Protein AF-A0AAN3VX63-F1 (afdb_monomer_lite)

Foldseek 3Di:
DAAPVPRDDDDPPFDWDQDPNGIHGPVVVVVVVVVVVCVVDDPDDD

Secondary structure (DSSP, 8-state):
-B-TTT-PBPPTTS-EEEETTEEEEHHHHHHHHHHHHHHHS-----

pLDDT: mean 74.96, std 16.62, range [42.25, 91.69]

Sequence (46 aa):
MKCACCEREITKDERFYEIQDEFYCNACVEERTATYYVVAGETCYE

Organism: NCBI:txid1161424

Structure (mmCIF, N/CA/C/O backbone):
data_AF-A0AAN3VX63-F1
#
_entry.id   AF-A0AAN3VX63-F1
#
loop_
_atom_site.group_PDB
_atom_site.id
_atom_site.type_symbol
_atom_site.label_atom_id
_atom_site.label_alt_id
_atom_site.label_comp_id
_atom_site.label_asym_id
_atom_site.label_entity_id
_atom_site.label_seq_id
_atom_site.pdbx_PDB_ins_code
_atom_site.Cartn_x
_atom_site.Cartn_y
_atom_site.Cartn_z
_atom_site.occupancy
_atom_site.B_iso_or_equiv
_atom_site.auth_seq_id
_atom_site.auth_comp_id
_atom_site.auth_asym_id
_atom_site.auth_atom_id
_atom_site.pdbx_PDB_model_num
ATOM 1 N N . MET A 1 1 ? -7.682 2.997 5.181 1.00 84.81 1 MET A N 1
ATOM 2 C CA . MET A 1 1 ? -7.489 2.622 3.757 1.00 84.81 1 MET A CA 1
ATOM 3 C C . MET A 1 1 ? -6.610 1.391 3.739 1.00 84.81 1 MET A C 1
ATOM 5 O O . MET A 1 1 ? -5.826 1.233 4.664 1.00 84.81 1 MET A O 1
ATOM 9 N N . LYS A 1 2 ? -6.773 0.488 2.775 1.00 90.25 2 LYS A N 1
ATOM 10 C CA . LYS A 1 2 ? -5.943 -0.719 2.676 1.00 90.25 2 LYS A CA 1
ATOM 11 C C . LYS A 1 2 ? -5.223 -0.716 1.343 1.00 90.25 2 LYS A C 1
ATOM 13 O O . LYS A 1 2 ? -5.813 -0.312 0.348 1.00 90.25 2 LYS A O 1
ATOM 18 N N . CYS A 1 3 ? -3.965 -1.140 1.346 1.00 90.00 3 CYS A N 1
ATOM 19 C CA . CYS A 1 3 ? -3.205 -1.296 0.117 1.00 90.00 3 CYS A CA 1
ATOM 20 C C . CYS A 1 3 ? -3.822 -2.421 -0.723 1.00 90.00 3 CYS A C 1
ATOM 22 O O . CYS A 1 3 ? -3.894 -3.549 -0.246 1.00 90.00 3 CYS A O 1
ATOM 24 N N . ALA A 1 4 ? -4.208 -2.149 -1.966 1.00 89.69 4 ALA A N 1
ATOM 25 C CA . ALA A 1 4 ? -4.735 -3.158 -2.885 1.00 89.69 4 A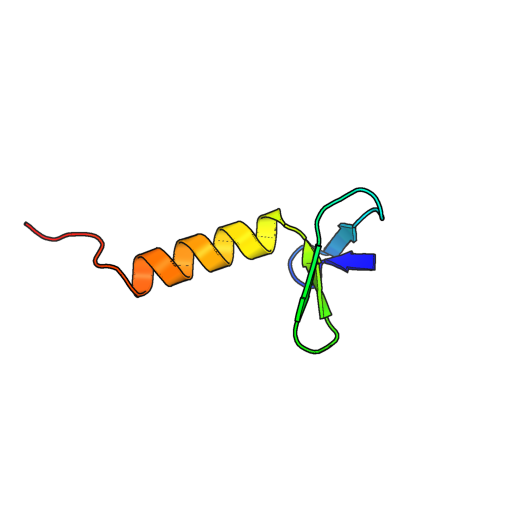LA A CA 1
ATOM 26 C C . ALA A 1 4 ? -3.693 -4.237 -3.247 1.00 89.69 4 ALA A C 1
ATOM 28 O O . ALA A 1 4 ? -4.052 -5.344 -3.628 1.00 89.69 4 ALA A O 1
ATOM 29 N N . CYS A 1 5 ? -2.395 -3.939 -3.096 1.00 87.19 5 CYS A N 1
ATOM 30 C CA . CYS A 1 5 ? -1.311 -4.861 -3.443 1.00 87.19 5 CYS A CA 1
ATOM 31 C C . CYS A 1 5 ? -0.898 -5.805 -2.302 1.00 87.19 5 CYS A C 1
ATOM 33 O O . CYS A 1 5 ? -0.570 -6.958 -2.560 1.00 87.19 5 CYS A O 1
ATOM 35 N N . CYS A 1 6 ? -0.841 -5.319 -1.058 1.00 89.25 6 CYS A N 1
ATOM 36 C CA . CYS A 1 6 ? -0.332 -6.094 0.085 1.00 89.25 6 CYS A CA 1
ATOM 37 C C . CYS A 1 6 ? -1.333 -6.219 1.236 1.00 89.25 6 CYS A C 1
ATOM 39 O O . CYS A 1 6 ? -0.974 -6.705 2.306 1.00 89.25 6 CYS A O 1
ATOM 41 N N . GLU A 1 7 ? -2.556 -5.715 1.048 1.00 90.75 7 GLU A N 1
ATOM 42 C CA . GLU A 1 7 ? -3.688 -5.751 1.989 1.00 90.75 7 GLU A CA 1
ATOM 43 C C . GLU A 1 7 ? -3.432 -5.089 3.355 1.00 90.75 7 GLU A C 1
ATOM 45 O O . GLU A 1 7 ? -4.324 -5.019 4.206 1.00 90.75 7 GLU A O 1
ATOM 50 N N . ARG A 1 8 ? -2.231 -4.532 3.554 1.00 90.06 8 ARG A N 1
ATOM 51 C CA . ARG A 1 8 ? -1.830 -3.799 4.750 1.00 90.06 8 ARG A CA 1
ATOM 52 C C . ARG A 1 8 ? -2.714 -2.572 4.940 1.00 90.06 8 ARG A C 1
ATOM 54 O O . ARG A 1 8 ? -3.023 -1.845 3.992 1.00 90.06 8 ARG A O 1
ATOM 61 N N 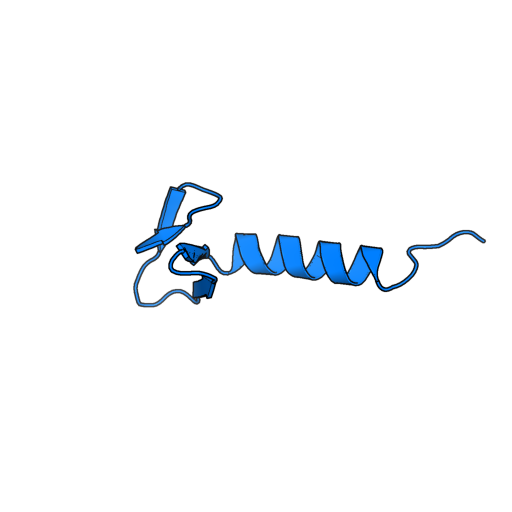. GLU A 1 9 ? -3.069 -2.314 6.193 1.00 91.69 9 GLU A N 1
ATOM 62 C CA . GLU A 1 9 ? -3.722 -1.072 6.581 1.00 91.69 9 GLU A CA 1
ATOM 63 C C . GLU A 1 9 ? -2.763 0.112 6.413 1.00 91.69 9 GLU A C 1
ATOM 65 O O . GLU A 1 9 ? -1.652 0.121 6.936 1.00 91.69 9 GLU A O 1
ATOM 70 N N . ILE A 1 10 ? -3.209 1.097 5.643 1.00 88.62 10 ILE A N 1
ATOM 71 C CA . ILE A 1 10 ? -2.539 2.371 5.430 1.00 88.62 10 ILE A CA 1
ATOM 72 C C . ILE A 1 10 ? -3.136 3.352 6.438 1.00 88.62 10 ILE A C 1
ATOM 74 O O . ILE A 1 10 ? -4.344 3.642 6.413 1.00 88.62 10 ILE A O 1
ATOM 78 N N . THR A 1 11 ? -2.290 3.855 7.330 1.00 87.75 11 THR A N 1
ATOM 79 C CA . THR A 1 11 ? -2.672 4.900 8.281 1.00 87.75 11 THR A CA 1
ATOM 80 C C . THR A 1 11 ? -2.676 6.271 7.598 1.00 87.75 11 THR A C 1
ATOM 82 O O . THR A 1 11 ? -2.035 6.476 6.572 1.00 87.75 11 THR A O 1
ATOM 85 N N . LYS A 1 12 ? -3.425 7.240 8.143 1.00 78.25 12 LYS A N 1
ATOM 86 C CA . LYS A 1 12 ? -3.528 8.593 7.555 1.00 78.25 12 LYS A CA 1
ATOM 87 C C . LYS A 1 12 ? -2.219 9.394 7.594 1.00 78.25 12 LYS A C 1
ATOM 89 O O . LYS A 1 12 ? -2.108 10.372 6.864 1.00 78.25 12 LYS A O 1
ATOM 94 N N . ASP A 1 13 ? -1.279 8.993 8.446 1.00 83.81 13 ASP A N 1
ATOM 95 C CA . ASP A 1 13 ? 0.041 9.618 8.593 1.00 83.81 13 ASP A CA 1
ATOM 96 C C . ASP A 1 13 ? 1.072 9.043 7.603 1.00 83.81 13 ASP A C 1
ATOM 98 O O . ASP A 1 13 ? 2.135 9.620 7.382 1.00 83.81 13 ASP A O 1
ATOM 102 N N . GLU A 1 14 ? 0.768 7.901 6.981 1.00 80.25 14 GLU A N 1
ATOM 103 C CA . GLU A 1 14 ? 1.636 7.272 5.992 1.00 80.25 14 GLU A CA 1
ATOM 104 C C . GLU A 1 14 ? 1.395 7.850 4.595 1.00 80.25 14 GLU A C 1
ATOM 106 O O . GLU A 1 14 ? 0.272 8.177 4.211 1.00 80.25 14 GLU A O 1
ATOM 111 N N . ARG A 1 15 ? 2.459 7.935 3.788 1.00 83.81 15 ARG A N 1
ATOM 112 C CA . ARG A 1 15 ? 2.331 8.268 2.365 1.00 83.81 15 ARG A CA 1
ATOM 113 C C . ARG A 1 15 ? 1.615 7.139 1.625 1.00 83.81 15 ARG A C 1
ATOM 115 O O . ARG A 1 15 ? 2.005 5.972 1.718 1.00 83.81 15 ARG A O 1
ATOM 122 N N . PHE A 1 16 ? 0.604 7.506 0.851 1.00 88.06 16 PHE A N 1
ATOM 123 C CA . PHE A 1 16 ? -0.159 6.596 0.010 1.00 88.06 16 PHE A CA 1
ATOM 124 C C . PHE A 1 16 ? -0.478 7.245 -1.331 1.00 88.06 16 PHE A C 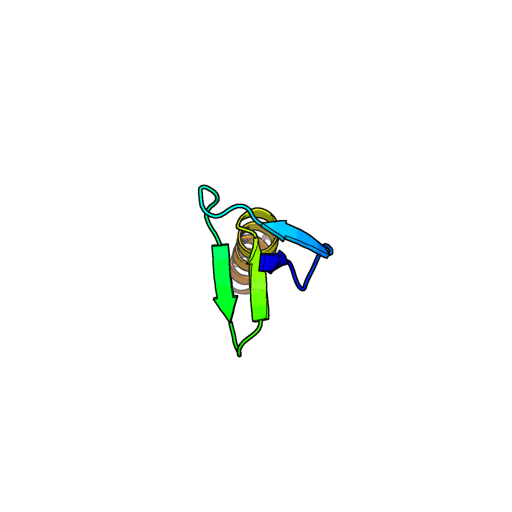1
ATOM 126 O O . PHE A 1 16 ? -0.415 8.466 -1.479 1.00 88.06 16 PHE A O 1
ATOM 133 N N . TYR A 1 17 ? -0.823 6.404 -2.296 1.00 86.00 17 TYR A N 1
ATOM 134 C CA . TYR A 1 17 ? -1.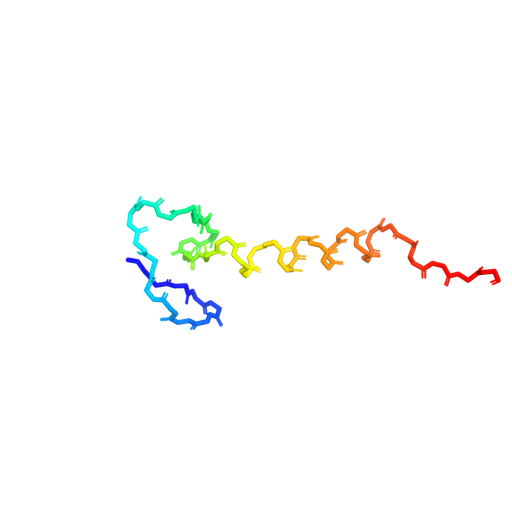166 6.800 -3.651 1.00 86.00 17 TYR A CA 1
ATOM 135 C C . TYR A 1 17 ? -2.535 6.233 -4.005 1.00 86.00 17 TYR A C 1
ATOM 137 O O . TYR A 1 17 ? -2.827 5.080 -3.689 1.00 86.00 17 TYR A O 1
ATOM 145 N N . GLU A 1 18 ? -3.358 7.042 -4.660 1.00 89.12 18 GLU A N 1
ATOM 146 C CA . GLU A 1 18 ? -4.652 6.631 -5.199 1.00 89.12 18 GLU A CA 1
ATOM 147 C C . GLU A 1 18 ? -4.517 6.491 -6.717 1.00 89.12 18 GLU A C 1
ATOM 149 O O . GLU A 1 18 ? -4.121 7.433 -7.406 1.00 89.12 18 GLU A O 1
ATOM 154 N N . ILE A 1 19 ? -4.771 5.291 -7.236 1.00 84.56 19 ILE A N 1
ATOM 155 C CA . ILE A 1 19 ? -4.636 4.961 -8.655 1.00 84.56 19 ILE A CA 1
ATOM 156 C C . ILE A 1 19 ? -5.884 4.181 -9.055 1.00 84.56 19 ILE A C 1
ATOM 158 O O . ILE A 1 19 ? -6.099 3.086 -8.554 1.00 84.56 19 ILE A O 1
ATOM 162 N N . GLN A 1 20 ? -6.686 4.723 -9.976 1.00 86.00 20 GLN A N 1
ATOM 163 C CA . GLN A 1 2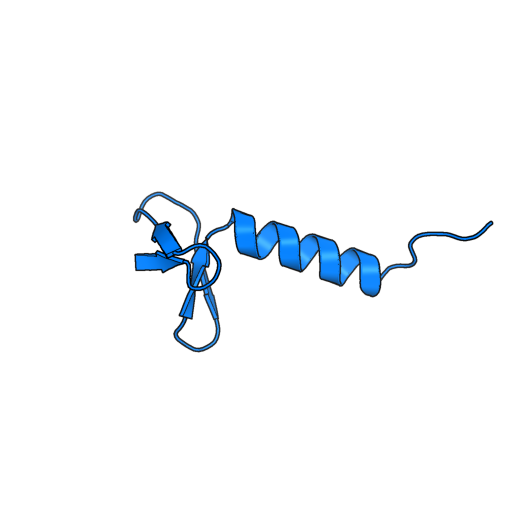0 ? -7.921 4.080 -10.458 1.00 86.00 20 GLN A CA 1
ATOM 164 C C . GLN A 1 20 ? -8.873 3.639 -9.326 1.00 86.00 20 GLN A C 1
ATOM 166 O O . GLN A 1 20 ? -9.345 2.508 -9.332 1.00 86.00 20 GLN A O 1
ATOM 171 N N . ASP A 1 21 ? -9.151 4.525 -8.362 1.00 85.88 21 ASP A N 1
ATOM 172 C CA . ASP A 1 21 ? -10.023 4.255 -7.196 1.00 85.88 21 ASP A CA 1
ATOM 173 C C . ASP A 1 21 ? -9.453 3.231 -6.185 1.00 85.88 21 ASP A C 1
ATOM 175 O O . ASP A 1 21 ? -10.071 2.923 -5.168 1.00 85.88 21 ASP A O 1
ATOM 179 N N . GLU A 1 22 ? -8.234 2.734 -6.410 1.00 87.81 22 GLU A N 1
ATOM 180 C CA . GLU A 1 22 ? -7.536 1.824 -5.504 1.00 87.81 22 GLU A CA 1
ATOM 181 C C . GLU A 1 22 ? -6.405 2.534 -4.747 1.00 87.81 22 GLU A C 1
ATOM 183 O O . GLU A 1 22 ? -5.687 3.380 -5.286 1.00 87.81 22 GLU A O 1
ATOM 188 N N . PHE A 1 23 ? -6.200 2.148 -3.484 1.00 89.12 23 PHE A N 1
ATOM 189 C CA . PHE A 1 23 ? -5.154 2.711 -2.631 1.00 89.12 23 PHE A CA 1
ATOM 190 C C . PHE A 1 23 ? -3.918 1.820 -2.616 1.00 89.12 23 PHE A C 1
ATOM 192 O O . PHE A 1 23 ? -4.010 0.611 -2.411 1.00 89.12 23 PHE A O 1
ATOM 199 N N . TYR A 1 24 ? -2.743 2.425 -2.737 1.00 89.44 24 TYR A N 1
ATOM 200 C CA . TYR A 1 24 ? -1.460 1.738 -2.700 1.00 89.44 24 TYR A CA 1
ATOM 201 C C . TYR A 1 24 ? -0.545 2.391 -1.665 1.00 89.44 24 TYR A C 1
ATOM 203 O O . TYR A 1 24 ? -0.428 3.617 -1.594 1.00 89.44 24 TYR A O 1
ATOM 211 N N . CYS A 1 25 ? 0.109 1.576 -0.835 1.00 89.81 25 CYS A N 1
ATOM 212 C CA . CYS A 1 25 ? 1.094 2.085 0.112 1.00 89.81 25 CYS A CA 1
ATOM 213 C C . CYS A 1 25 ? 2.373 2.502 -0.622 1.00 89.81 25 CYS A C 1
ATOM 215 O O . CYS A 1 25 ? 2.698 1.965 -1.683 1.00 89.81 25 CYS A O 1
ATOM 217 N N . ASN A 1 26 ? 3.121 3.431 -0.024 1.00 86.00 26 ASN A N 1
ATOM 218 C CA . ASN A 1 26 ? 4.373 3.923 -0.589 1.00 86.00 26 ASN A CA 1
ATOM 219 C C . ASN A 1 26 ? 5.345 2.795 -0.979 1.00 86.00 26 ASN A C 1
ATOM 221 O O . ASN A 1 26 ? 5.873 2.824 -2.079 1.00 86.00 26 ASN A O 1
ATOM 225 N N . ALA A 1 27 ? 5.499 1.759 -0.147 1.00 84.88 27 ALA A N 1
ATOM 226 C CA . ALA A 1 27 ? 6.385 0.631 -0.448 1.00 84.88 27 ALA A CA 1
ATOM 227 C C . ALA A 1 27 ? 6.021 -0.083 -1.766 1.00 84.88 27 ALA A C 1
ATOM 229 O O . ALA A 1 27 ? 6.873 -0.250 -2.633 1.00 84.88 27 ALA A O 1
ATOM 230 N N . CYS A 1 28 ? 4.741 -0.422 -1.965 1.00 85.25 28 CYS A N 1
ATOM 231 C CA . CYS A 1 28 ? 4.293 -1.102 -3.184 1.00 85.25 28 CYS A CA 1
ATOM 232 C C . CYS A 1 28 ? 4.420 -0.221 -4.436 1.00 85.25 28 CYS A C 1
ATOM 234 O O . CYS A 1 28 ? 4.635 -0.732 -5.536 1.00 85.25 28 CYS A O 1
ATOM 236 N N . VAL A 1 29 ? 4.275 1.099 -4.287 1.00 81.75 29 VAL A N 1
ATOM 237 C CA . VAL A 1 29 ? 4.447 2.044 -5.398 1.00 81.75 29 VAL A CA 1
ATOM 238 C C . VAL A 1 29 ? 5.917 2.272 -5.711 1.00 81.75 29 VAL A C 1
ATOM 240 O O . VAL A 1 29 ? 6.265 2.289 -6.887 1.00 81.75 29 VAL A O 1
ATOM 243 N N . GLU A 1 30 ? 6.783 2.411 -4.708 1.00 77.94 30 GLU A N 1
ATOM 244 C CA . GLU A 1 30 ? 8.225 2.575 -4.907 1.00 77.94 30 GLU A CA 1
ATOM 245 C C . GLU A 1 30 ? 8.846 1.334 -5.552 1.00 77.94 30 GLU A C 1
ATOM 247 O O . GLU A 1 30 ? 9.606 1.480 -6.506 1.00 77.94 30 GLU A O 1
ATOM 252 N N . GLU A 1 31 ? 8.460 0.123 -5.138 1.00 67.62 31 GLU A N 1
ATOM 253 C CA . GLU A 1 31 ? 8.914 -1.116 -5.787 1.00 67.62 31 GLU A CA 1
ATOM 254 C C . GLU A 1 31 ? 8.482 -1.184 -7.259 1.00 67.62 31 GLU A C 1
ATOM 256 O O . GLU A 1 31 ? 9.294 -1.484 -8.141 1.00 67.62 31 GLU A O 1
ATOM 261 N N . ARG A 1 32 ? 7.220 -0.847 -7.563 1.00 62.19 32 ARG A N 1
ATOM 262 C CA . ARG A 1 32 ? 6.748 -0.791 -8.955 1.00 62.19 32 ARG A CA 1
ATOM 263 C C . ARG A 1 32 ? 7.461 0.294 -9.746 1.00 62.19 32 ARG A C 1
ATOM 265 O O . ARG A 1 32 ? 7.910 0.033 -10.852 1.00 62.19 32 ARG A O 1
ATOM 272 N N . THR A 1 33 ? 7.585 1.490 -9.190 1.00 58.78 33 THR A N 1
ATOM 273 C CA . THR A 1 33 ? 8.207 2.640 -9.850 1.00 58.78 33 THR A CA 1
ATOM 274 C C . THR A 1 33 ? 9.673 2.351 -10.158 1.00 58.78 33 THR A C 1
ATOM 276 O O . THR A 1 33 ? 10.086 2.512 -11.303 1.00 58.78 33 THR A O 1
ATOM 279 N N . ALA A 1 34 ? 10.433 1.815 -9.197 1.00 58.81 34 ALA A N 1
ATOM 280 C CA . ALA A 1 34 ? 11.801 1.354 -9.420 1.00 58.81 34 ALA A CA 1
ATOM 281 C C . ALA A 1 34 ? 11.868 0.300 -10.534 1.00 58.81 34 ALA A C 1
ATOM 283 O O . ALA A 1 34 ? 12.710 0.403 -11.421 1.00 58.81 34 ALA A O 1
ATOM 284 N N . THR A 1 35 ? 10.935 -0.657 -10.553 1.00 54.06 35 THR A N 1
ATOM 285 C CA . THR A 1 35 ? 10.864 -1.666 -11.620 1.00 54.06 35 THR A CA 1
ATOM 286 C C . THR A 1 35 ? 10.593 -1.028 -12.986 1.00 54.06 35 THR A C 1
ATOM 288 O O . THR A 1 35 ? 11.303 -1.325 -13.939 1.00 54.06 35 THR A O 1
ATOM 291 N N . TYR A 1 36 ? 9.630 -0.109 -13.103 1.00 48.78 36 TYR A N 1
ATOM 292 C CA . TYR A 1 36 ? 9.330 0.579 -14.366 1.00 48.78 36 TYR A CA 1
ATOM 293 C C . TYR A 1 36 ? 10.500 1.435 -14.867 1.00 48.78 36 TYR A C 1
ATOM 295 O O . TYR A 1 36 ? 10.760 1.434 -16.068 1.00 48.78 36 TYR A O 1
ATOM 303 N N . TYR A 1 37 ? 11.239 2.113 -13.983 1.00 47.69 37 TYR A N 1
ATOM 304 C CA . TYR A 1 37 ? 12.455 2.832 -14.375 1.00 47.69 37 TYR A CA 1
ATOM 305 C C . TYR A 1 37 ? 13.591 1.888 -14.788 1.00 47.69 37 TYR A C 1
ATOM 307 O O . TYR A 1 37 ? 14.310 2.219 -15.722 1.00 47.69 37 TYR A O 1
ATOM 315 N N . VAL A 1 38 ? 13.719 0.704 -14.178 1.00 50.16 38 VAL A N 1
ATOM 316 C CA . VAL A 1 38 ? 14.670 -0.333 -14.623 1.00 50.16 38 VAL A CA 1
ATOM 317 C C . VAL A 1 38 ? 14.293 -0.887 -16.003 1.00 50.16 38 VAL A C 1
ATOM 319 O O . VAL A 1 38 ? 15.167 -1.115 -16.832 1.00 50.16 38 VAL A O 1
ATOM 322 N N . VAL A 1 39 ? 12.999 -1.060 -16.304 1.00 52.53 39 VAL A N 1
ATOM 323 C CA . VAL A 1 39 ? 12.573 -1.528 -17.640 1.00 52.53 39 VAL A CA 1
ATOM 324 C C . VAL A 1 39 ? 12.665 -0.412 -18.697 1.00 52.53 39 VAL A C 1
ATOM 326 O O . VAL A 1 39 ? 12.911 -0.697 -19.866 1.00 52.53 39 VAL A O 1
ATOM 329 N N . ALA A 1 40 ? 12.495 0.856 -18.307 1.00 50.66 40 ALA A N 1
ATOM 330 C CA . ALA A 1 40 ? 12.592 2.019 -19.199 1.00 50.66 40 ALA A CA 1
ATOM 331 C C . ALA A 1 40 ? 14.008 2.620 -19.308 1.00 50.66 40 ALA A C 1
ATOM 333 O O . ALA A 1 40 ? 14.229 3.523 -20.114 1.00 50.66 40 ALA A O 1
ATOM 334 N N . GLY A 1 41 ? 14.954 2.132 -18.510 1.00 51.06 41 GLY A N 1
ATOM 335 C CA . GLY A 1 41 ? 16.347 2.552 -18.496 1.00 51.06 41 GLY A CA 1
ATOM 336 C C . GLY A 1 41 ? 17.233 1.329 -18.344 1.00 51.06 41 GLY A C 1
ATOM 337 O O . GLY A 1 41 ? 17.602 0.982 -17.231 1.00 51.06 41 GLY A O 1
ATOM 338 N N . GLU A 1 42 ? 17.511 0.674 -19.472 1.00 55.53 42 GLU A N 1
ATOM 339 C CA .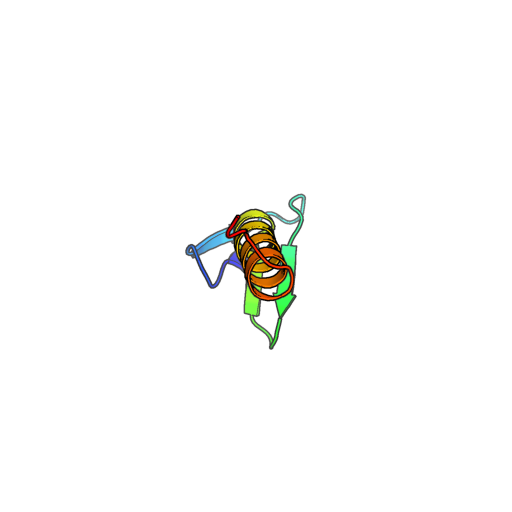 GLU A 1 42 ? 18.672 -0.190 -19.712 1.00 55.53 42 GLU A CA 1
ATOM 340 C C . GLU A 1 42 ? 19.440 -0.639 -18.454 1.00 55.53 42 GLU A C 1
ATOM 342 O O . GLU A 1 42 ? 20.410 -0.007 -18.039 1.00 55.53 42 GLU A O 1
ATOM 347 N N . THR A 1 43 ? 19.082 -1.784 -17.875 1.00 55.59 43 THR A N 1
ATOM 348 C CA . THR A 1 43 ? 20.048 -2.528 -17.056 1.00 55.59 43 THR A CA 1
ATOM 349 C C . THR A 1 43 ? 20.885 -3.443 -17.950 1.00 55.59 43 THR A C 1
ATOM 351 O O . THR A 1 43 ? 20.474 -4.555 -18.266 1.00 55.59 43 THR A O 1
ATOM 354 N N . CYS A 1 44 ? 22.029 -2.882 -18.358 1.00 50.09 44 CYS A N 1
ATOM 355 C CA . CYS A 1 44 ? 23.314 -3.431 -18.819 1.00 50.09 44 CYS A CA 1
ATOM 356 C C . CYS A 1 44 ? 23.365 -4.759 -19.604 1.00 50.09 44 CYS A C 1
ATOM 358 O O . CYS A 1 44 ? 23.085 -5.831 -19.071 1.00 50.09 44 CYS A O 1
ATOM 360 N N . TYR A 1 45 ? 23.994 -4.703 -20.782 1.00 42.25 45 TYR A N 1
ATOM 361 C CA . TYR A 1 45 ? 25.074 -5.637 -21.113 1.00 42.25 45 TYR A CA 1
ATOM 362 C C . TYR A 1 45 ? 26.238 -4.883 -21.773 1.00 42.25 45 TYR A C 1
ATOM 364 O O . TYR A 1 45 ? 26.108 -4.360 -22.877 1.00 42.25 45 TYR A O 1
ATOM 372 N N . GLU A 1 46 ? 27.377 -4.858 -21.088 1.00 44.34 46 GLU A N 1
ATOM 373 C CA . GLU A 1 46 ? 28.708 -4.905 -21.701 1.00 44.34 46 GLU A CA 1
ATOM 374 C C . GLU A 1 46 ? 29.501 -6.034 -21.036 1.00 44.34 46 GLU A C 1
ATOM 376 O O . GLU A 1 46 ? 29.324 -6.232 -19.809 1.00 44.34 46 GLU A O 1
#

Radius of gyration: 13.4 Å; chains: 1; bounding box: 39×16×30 Å